Protein AF-A0A959IQM6-F1 (afdb_monomer)

Mean predicted aligned error: 4.96 Å

Solvent-accessible surface area (backbone atoms only — not comparable to full-atom values): 4222 Å² total; per-residue (Å²): 135,83,80,52,73,67,55,51,52,50,51,55,49,56,53,49,66,65,54,63,62,73,88,70,88,50,91,67,76,86,58,90,51,69,67,61,46,51,52,50,51,65,49,46,76,86,37,56,68,86,69,26,46,69,51,50,57,51,47,47,71,76,53,78,71,135

Nearest PDB structures (foldseek):
  8dwe-assembly2_D  TM=9.161E-01  e=1.684E-03  Geobacillus stearothermophilus

Radius of gyration: 16.32 Å; Cα contacts (8 Å, |Δi|>4): 19; chains: 1; bounding box: 32×24×43 Å

pLDDT: mean 90.98, std 6.37, range [65.5, 97.44]

Foldseek 3Di:
DDDDPVRVVVVVVVVCVVPVPVPDDDVLPPDPDPVLVVLQCVLPPPDDSVVSVVVSVVCCVVDVDD

Structure (mmCIF, N/CA/C/O backbone):
data_AF-A0A959IQM6-F1
#
_entry.id   AF-A0A959IQM6-F1
#
loop_
_atom_site.group_PDB
_atom_site.id
_atom_site.type_symbol
_atom_site.label_atom_id
_atom_site.label_alt_id
_atom_site.label_comp_id
_atom_site.label_asym_id
_atom_site.label_entity_id
_atom_site.label_seq_id
_atom_site.pdbx_PDB_ins_code
_atom_site.Cartn_x
_atom_site.Cartn_y
_atom_site.Cartn_z
_atom_site.occupancy
_atom_site.B_iso_or_equiv
_atom_site.auth_seq_id
_atom_site.auth_comp_id
_atom_site.auth_asym_id
_atom_site.auth_atom_id
_atom_site.pdbx_PDB_model_num
ATOM 1 N N . MET A 1 1 ? -9.949 11.056 24.591 1.00 65.50 1 MET A N 1
ATOM 2 C CA . MET A 1 1 ? -10.746 10.006 25.262 1.00 65.50 1 MET A CA 1
ATOM 3 C C . MET A 1 1 ? -10.574 8.722 24.459 1.00 65.50 1 MET A C 1
ATOM 5 O O . MET A 1 1 ? -10.797 8.769 23.257 1.00 65.50 1 MET A O 1
ATOM 9 N N . ALA A 1 2 ? -10.070 7.639 25.054 1.00 76.12 2 ALA A 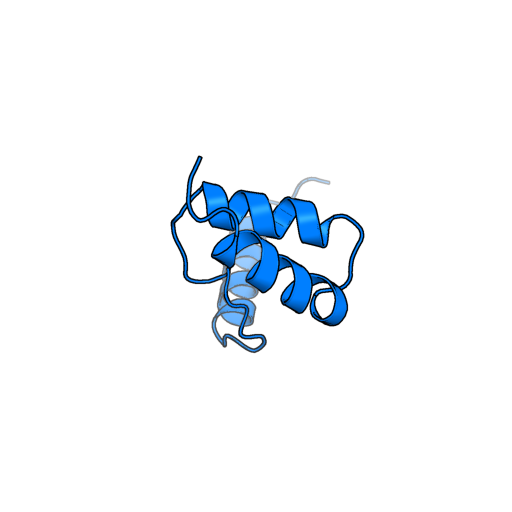N 1
ATOM 10 C CA . ALA A 1 2 ? -9.835 6.384 24.331 1.00 76.12 2 ALA A CA 1
ATOM 11 C C . ALA A 1 2 ? -11.141 5.585 24.172 1.00 76.12 2 ALA A C 1
ATOM 13 O O . ALA A 1 2 ? -11.994 5.620 25.058 1.00 76.12 2 ALA A O 1
ATOM 14 N N . LEU A 1 3 ? -11.291 4.869 23.054 1.00 80.81 3 LEU A N 1
ATOM 15 C CA . LEU A 1 3 ? -12.435 3.986 22.805 1.00 80.81 3 LEU A CA 1
ATOM 16 C C . LEU A 1 3 ? -12.424 2.797 23.776 1.00 80.81 3 LEU A C 1
ATOM 18 O O . LEU A 1 3 ? -11.378 2.193 24.017 1.00 80.81 3 LEU A O 1
ATOM 22 N N . THR A 1 4 ? -13.595 2.413 24.279 1.00 92.38 4 THR A N 1
ATOM 23 C CA . THR A 1 4 ? -13.761 1.185 25.067 1.00 92.38 4 THR A CA 1
ATOM 24 C C . THR A 1 4 ? -13.663 -0.054 24.169 1.00 92.38 4 THR A C 1
ATOM 26 O O . THR A 1 4 ? -1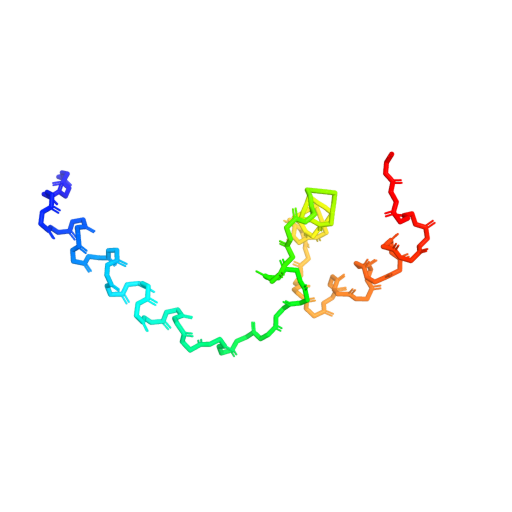3.904 0.013 22.961 1.00 92.38 4 THR A O 1
ATOM 29 N N . LYS A 1 5 ? -13.361 -1.228 24.745 1.00 89.38 5 LYS A N 1
ATOM 30 C CA . LYS A 1 5 ? -13.298 -2.495 23.985 1.00 89.38 5 LYS A CA 1
ATOM 31 C C . LYS A 1 5 ? -14.592 -2.791 23.216 1.00 89.38 5 LYS A C 1
ATOM 33 O O . LYS A 1 5 ? -14.537 -3.285 22.093 1.00 89.38 5 LYS A O 1
ATOM 38 N N . HIS A 1 6 ? -15.748 -2.458 23.792 1.00 90.56 6 HIS A N 1
ATOM 39 C CA . HIS A 1 6 ? -17.046 -2.640 23.138 1.00 90.56 6 HIS A CA 1
ATOM 40 C C . HIS A 1 6 ? -17.210 -1.724 21.922 1.00 90.56 6 HIS A C 1
ATOM 42 O O . HIS A 1 6 ? -17.664 -2.178 20.875 1.00 90.56 6 HIS A O 1
ATOM 48 N N . GLN A 1 7 ? -16.770 -0.467 22.026 1.00 93.75 7 GLN A N 1
ATOM 49 C CA . GLN A 1 7 ? -16.781 0.470 20.901 1.00 93.75 7 GLN A CA 1
ATOM 50 C C . GLN A 1 7 ? -15.840 0.014 19.777 1.00 93.75 7 GLN A C 1
ATOM 52 O O . GLN A 1 7 ? -16.211 0.073 18.607 1.00 93.75 7 GLN A O 1
ATOM 57 N N . GLN A 1 8 ? -14.657 -0.512 20.118 1.00 94.06 8 GLN A N 1
ATOM 58 C CA . GLN A 1 8 ? -13.721 -1.080 19.139 1.00 94.06 8 GLN A CA 1
ATOM 59 C C . GLN A 1 8 ? -14.309 -2.302 18.420 1.00 94.06 8 GLN A C 1
ATOM 61 O O . GLN A 1 8 ? -14.208 -2.411 17.199 1.00 94.06 8 GLN A O 1
ATOM 66 N N . ALA A 1 9 ? -14.933 -3.220 19.165 1.00 95.06 9 ALA A N 1
ATOM 67 C CA . ALA A 1 9 ? -15.551 -4.417 18.600 1.00 95.06 9 ALA A CA 1
ATOM 68 C C . ALA A 1 9 ? -16.720 -4.071 17.665 1.00 95.06 9 ALA A C 1
ATOM 70 O O . ALA A 1 9 ? -16.802 -4.627 16.569 1.00 95.06 9 ALA A O 1
ATOM 71 N N . PHE A 1 10 ? -17.573 -3.125 18.072 1.00 96.44 10 PHE A N 1
ATOM 72 C CA . PHE A 1 10 ? -18.663 -2.609 17.246 1.00 96.44 10 PHE A CA 1
ATOM 73 C C . PHE A 1 10 ? -18.139 -1.993 15.944 1.00 96.44 10 PHE A C 1
ATOM 75 O O . PHE A 1 10 ? -18.578 -2.382 14.866 1.00 96.44 10 PHE A O 1
ATOM 82 N N . PHE A 1 11 ? -17.149 -1.096 16.031 1.00 95.88 11 PHE A N 1
ATOM 83 C CA . PHE A 1 11 ? -16.570 -0.444 14.855 1.00 95.88 11 PHE A CA 1
ATOM 84 C C . PHE A 1 11 ? -15.944 -1.451 13.886 1.00 95.88 11 PHE A C 1
ATOM 86 O O . PHE A 1 11 ? -16.207 -1.394 12.687 1.00 95.88 11 PHE A O 1
ATOM 93 N N . ARG A 1 12 ? -15.162 -2.413 14.399 1.00 95.38 12 ARG A N 1
ATOM 94 C CA . ARG A 1 12 ? -14.548 -3.455 13.565 1.00 95.38 12 ARG A CA 1
ATOM 95 C C . ARG A 1 12 ? -15.605 -4.264 12.819 1.00 95.38 12 ARG A C 1
ATOM 97 O O . ARG A 1 12 ? -15.437 -4.508 11.631 1.00 95.38 12 ARG A O 1
ATOM 104 N N . ARG A 1 13 ? -16.673 -4.684 13.507 1.00 96.12 13 ARG A N 1
ATOM 105 C CA . ARG A 1 13 ? -17.762 -5.448 12.888 1.00 96.12 13 ARG A CA 1
ATOM 106 C C . ARG A 1 13 ? -18.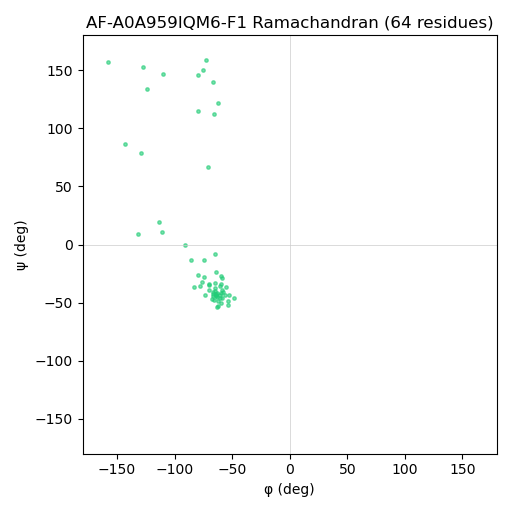445 -4.629 11.795 1.00 96.12 13 ARG A C 1
ATOM 108 O O . ARG A 1 13 ? -18.471 -5.072 10.659 1.00 96.12 13 ARG A O 1
ATOM 115 N N . ALA A 1 14 ? -18.880 -3.412 12.115 1.00 95.94 14 ALA A N 1
ATOM 116 C CA . ALA A 1 14 ? -19.557 -2.536 11.163 1.00 95.94 14 ALA A CA 1
ATOM 117 C C . ALA A 1 14 ? -18.701 -2.228 9.920 1.00 95.94 14 ALA A C 1
ATOM 119 O O . ALA A 1 14 ? -19.219 -2.202 8.806 1.00 95.94 14 ALA A O 1
ATOM 120 N N . LEU A 1 15 ? -17.389 -2.024 10.095 1.00 94.50 15 LEU A N 1
ATOM 121 C CA . LEU A 1 15 ? -16.469 -1.785 8.982 1.00 94.50 15 LEU A CA 1
A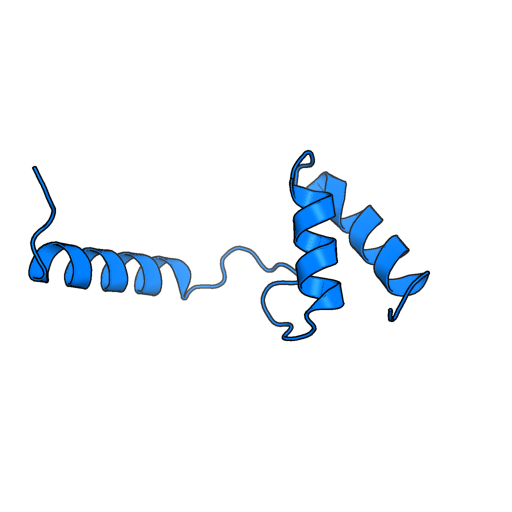TOM 122 C C . LEU A 1 15 ? -16.314 -3.020 8.084 1.00 94.50 15 LEU A C 1
ATOM 124 O O . LEU A 1 15 ? -16.301 -2.879 6.864 1.00 94.50 15 LEU A O 1
ATOM 128 N N . LEU A 1 16 ? -16.204 -4.213 8.676 1.00 93.06 16 LEU A N 1
ATOM 129 C CA . LEU A 1 16 ? -16.103 -5.464 7.922 1.00 93.06 16 LEU A CA 1
ATOM 130 C C . LEU A 1 16 ? -17.397 -5.764 7.160 1.00 93.06 16 LEU A C 1
ATOM 132 O O . LEU A 1 16 ? -17.324 -6.068 5.976 1.00 93.06 16 LEU A O 1
ATOM 136 N N . ASP A 1 17 ? -18.557 -5.596 7.794 1.00 94.50 17 ASP A N 1
ATOM 137 C CA . ASP A 1 17 ? -19.862 -5.834 7.164 1.00 94.50 17 ASP A CA 1
ATOM 138 C C . ASP A 1 17 ? -20.117 -4.835 6.012 1.00 94.50 17 ASP A C 1
ATOM 140 O O . ASP A 1 17 ? -20.712 -5.170 4.990 1.00 94.50 17 ASP A O 1
ATOM 144 N N . TRP A 1 18 ? -19.623 -3.595 6.131 1.00 92.31 18 TRP A N 1
ATOM 145 C CA . TRP A 1 18 ? -19.658 -2.618 5.037 1.00 92.31 18 TRP A CA 1
ATOM 146 C C . TRP A 1 18 ? -18.700 -2.964 3.885 1.00 92.31 18 TRP A C 1
ATOM 148 O O . TRP A 1 18 ? -19.024 -2.678 2.729 1.00 92.31 18 TRP A O 1
ATOM 158 N N . TYR A 1 19 ? -17.533 -3.543 4.193 1.00 88.38 19 TYR A N 1
ATOM 159 C CA . TYR A 1 19 ? -16.501 -3.918 3.219 1.00 88.38 19 TYR A CA 1
ATOM 160 C C . TYR A 1 19 ? -16.802 -5.236 2.488 1.00 88.38 19 TYR A C 1
ATOM 162 O O . TYR A 1 19 ? -16.337 -5.418 1.366 1.00 88.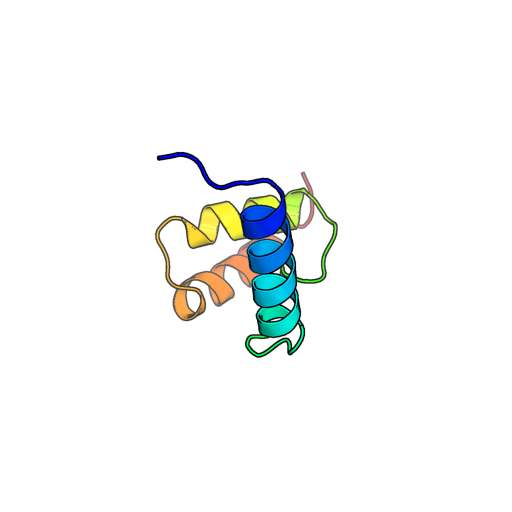38 19 TYR A O 1
ATOM 170 N N . GLU A 1 20 ? -17.567 -6.141 3.108 1.00 84.88 20 GLU A N 1
ATOM 171 C CA . GLU A 1 20 ? -17.892 -7.479 2.592 1.00 84.88 20 GLU A CA 1
ATOM 172 C C . GLU A 1 20 ? -18.469 -7.491 1.165 1.00 84.88 20 GLU A C 1
ATOM 174 O O . GLU A 1 20 ? -18.017 -8.307 0.356 1.00 84.88 20 GLU A O 1
ATOM 179 N N . PRO A 1 21 ? -19.399 -6.596 0.779 1.00 82.69 21 PRO A N 1
ATOM 180 C CA . PRO A 1 21 ? -19.736 -6.447 -0.624 1.00 82.69 21 PRO A CA 1
ATOM 181 C C . PRO A 1 21 ? -18.485 -5.896 -1.324 1.00 82.69 21 PRO A C 1
ATOM 183 O O . PRO A 1 21 ? -18.106 -4.754 -1.070 1.00 82.69 21 PRO A O 1
ATOM 186 N N . ASP A 1 22 ? -17.828 -6.672 -2.197 1.00 77.81 22 ASP A N 1
ATOM 187 C CA . ASP A 1 22 ? -16.636 -6.232 -2.945 1.00 77.81 22 ASP A CA 1
ATOM 188 C C . ASP A 1 22 ? -17.016 -5.194 -4.017 1.00 77.81 22 ASP A C 1
ATOM 190 O O . ASP A 1 22 ? -16.952 -5.421 -5.223 1.00 77.81 22 ASP A O 1
ATOM 194 N N . ARG A 1 23 ? -17.450 -4.012 -3.565 1.00 77.88 23 ARG A N 1
ATOM 195 C CA . ARG A 1 23 ? -17.988 -2.917 -4.391 1.00 77.88 23 ARG A CA 1
ATOM 196 C C . ARG A 1 23 ? -16.948 -2.326 -5.339 1.00 77.88 23 ARG A C 1
ATOM 198 O O . ARG A 1 23 ? -17.281 -1.473 -6.156 1.00 77.88 23 ARG A O 1
ATOM 205 N N . ARG A 1 24 ? -15.681 -2.721 -5.201 1.00 83.00 24 ARG A N 1
ATOM 206 C CA . ARG A 1 24 ? -14.566 -2.213 -5.993 1.00 83.00 24 ARG A CA 1
ATOM 207 C C . ARG A 1 24 ? -13.585 -3.348 -6.281 1.00 83.00 24 ARG A C 1
ATOM 209 O O . ARG A 1 24 ? -12.625 -3.486 -5.515 1.00 83.00 24 ARG A O 1
ATOM 216 N N . PRO A 1 25 ? -13.793 -4.127 -7.353 1.00 81.12 25 PRO A N 1
ATOM 217 C CA . PRO A 1 25 ? -12.856 -5.175 -7.724 1.00 81.12 25 PRO A CA 1
ATOM 218 C C . PRO A 1 25 ? -11.502 -4.536 -8.047 1.00 81.12 25 PRO A C 1
ATOM 220 O O . PRO A 1 25 ? -11.407 -3.654 -8.900 1.00 81.12 25 PRO A O 1
ATOM 223 N N . LEU A 1 26 ? -10.459 -4.947 -7.326 1.00 84.19 26 LEU A N 1
ATOM 224 C CA . LEU A 1 26 ? -9.075 -4.555 -7.592 1.00 84.19 26 LEU A CA 1
ATOM 225 C C . LEU A 1 26 ? -8.252 -5.830 -7.785 1.00 84.19 26 LEU A C 1
ATOM 227 O O . LEU A 1 26 ? -8.373 -6.744 -6.966 1.00 84.19 26 LEU A O 1
ATOM 231 N N . PRO A 1 27 ? -7.396 -5.905 -8.815 1.00 77.81 27 PRO A N 1
ATOM 232 C CA . PRO A 1 27 ? -6.690 -7.141 -9.150 1.00 77.81 27 PRO A CA 1
ATOM 233 C C . PRO A 1 27 ? -5.718 -7.598 -8.049 1.00 77.81 27 PRO A C 1
ATOM 235 O O . PRO A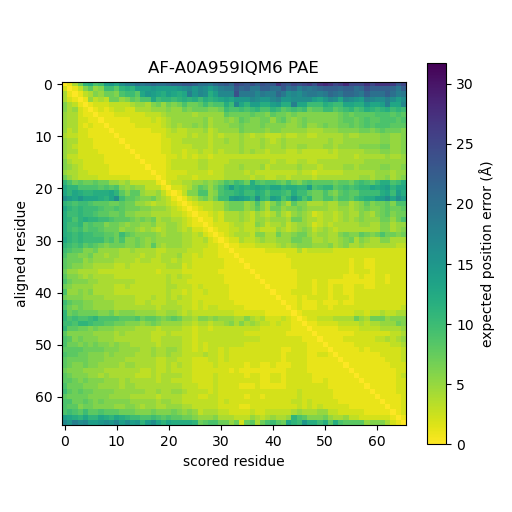 1 27 ? -5.448 -8.788 -7.930 1.00 77.81 27 PRO A O 1
ATOM 238 N N . TRP A 1 28 ? -5.244 -6.679 -7.203 1.00 84.00 28 TRP A N 1
ATOM 239 C CA . TRP A 1 28 ? -4.356 -6.966 -6.070 1.00 84.00 28 TRP A CA 1
ATOM 240 C C . TRP A 1 28 ? -5.072 -7.248 -4.734 1.00 84.00 28 TRP A C 1
ATOM 242 O O . TRP A 1 28 ? -4.403 -7.515 -3.744 1.00 84.00 28 TRP A O 1
ATOM 252 N N . LYS A 1 29 ? -6.413 -7.213 -4.658 1.00 84.00 29 LYS A N 1
ATOM 253 C CA . LYS A 1 29 ? -7.149 -7.491 -3.401 1.00 84.00 29 LYS A CA 1
ATOM 254 C C . LYS A 1 29 ? -7.193 -8.970 -3.007 1.00 84.00 29 LYS A C 1
ATOM 256 O O . LYS A 1 29 ? -7.324 -9.274 -1.829 1.00 84.00 29 LYS A O 1
ATOM 261 N N . HIS A 1 30 ? -7.129 -9.869 -3.987 1.00 83.81 30 HIS A N 1
ATOM 262 C CA . HIS A 1 30 ? -7.375 -11.308 -3.803 1.00 83.81 30 HIS A CA 1
ATOM 263 C C . HIS A 1 30 ? -6.117 -12.155 -4.035 1.00 83.81 30 HIS A C 1
ATOM 265 O O . HIS A 1 30 ? -6.203 -13.352 -4.302 1.00 83.81 30 HIS A O 1
ATOM 271 N N . ILE A 1 31 ? -4.942 -11.528 -3.968 1.00 89.56 31 ILE A N 1
ATOM 272 C CA . ILE A 1 31 ? -3.645 -12.183 -4.153 1.00 89.56 31 ILE A CA 1
ATOM 273 C C . ILE A 1 31 ? -2.888 -12.242 -2.827 1.00 89.56 31 ILE A C 1
ATOM 275 O O . ILE A 1 31 ? -2.977 -11.327 -2.017 1.00 89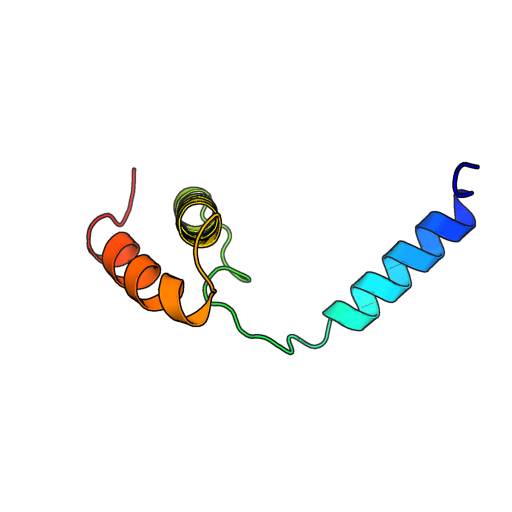.56 31 ILE A O 1
ATOM 279 N N . ASN A 1 32 ? -2.103 -13.304 -2.639 1.00 92.31 32 ASN A N 1
ATOM 280 C CA . ASN A 1 32 ? -1.250 -13.498 -1.459 1.00 92.31 32 ASN A CA 1
ATOM 281 C C . ASN A 1 32 ? 0.250 -13.400 -1.791 1.00 92.31 32 ASN A C 1
ATOM 283 O O . ASN A 1 32 ? 1.084 -13.776 -0.973 1.00 92.31 32 ASN A O 1
ATOM 287 N N . ASP A 1 33 ? 0.599 -12.940 -2.997 1.00 93.94 33 ASP A N 1
ATOM 288 C CA . ASP A 1 33 ? 1.988 -12.778 -3.434 1.00 93.94 33 ASP A CA 1
ATOM 289 C C . ASP A 1 33 ? 2.580 -11.477 -2.850 1.00 93.94 33 ASP A C 1
ATOM 291 O O . ASP A 1 33 ? 2.132 -10.389 -3.233 1.00 93.94 33 ASP A O 1
ATOM 295 N N . PRO A 1 34 ? 3.593 -11.549 -1.959 1.00 95.06 34 PRO A N 1
ATOM 296 C CA . PRO A 1 34 ? 4.174 -10.367 -1.327 1.00 95.06 34 PRO A CA 1
ATOM 297 C C . PRO A 1 34 ? 4.774 -9.370 -2.320 1.00 95.06 34 PRO A C 1
ATOM 299 O O . PRO A 1 34 ? 4.701 -8.166 -2.082 1.00 95.06 34 PRO A O 1
ATOM 302 N N . TYR A 1 35 ? 5.343 -9.846 -3.434 1.00 94.94 35 TYR A N 1
ATOM 303 C CA . TYR A 1 35 ? 5.922 -8.979 -4.457 1.00 94.94 35 TYR A CA 1
ATOM 304 C C . TYR A 1 35 ? 4.831 -8.173 -5.161 1.00 94.94 35 TYR A C 1
ATOM 306 O O . TYR A 1 35 ? 4.947 -6.957 -5.305 1.00 94.94 35 TYR A O 1
ATOM 314 N N . LEU A 1 36 ? 3.745 -8.833 -5.560 1.00 94.31 36 LEU A N 1
ATOM 315 C CA . LEU A 1 36 ? 2.642 -8.172 -6.251 1.00 94.31 36 LEU A CA 1
ATOM 316 C C . LEU A 1 36 ? 1.846 -7.240 -5.331 1.00 94.31 36 LEU A C 1
ATOM 318 O O . LEU A 1 36 ? 1.387 -6.194 -5.792 1.00 94.31 36 LEU A O 1
ATOM 322 N N . ILE A 1 37 ? 1.713 -7.584 -4.047 1.00 94.81 37 ILE A N 1
ATOM 323 C CA . ILE A 1 37 ? 1.131 -6.691 -3.036 1.00 94.81 37 ILE A CA 1
ATOM 324 C C . ILE A 1 37 ? 2.016 -5.449 -2.900 1.00 94.81 37 ILE A C 1
ATOM 326 O O . ILE A 1 37 ? 1.540 -4.335 -3.115 1.00 94.81 37 ILE A O 1
ATOM 330 N N . TRP A 1 38 ? 3.315 -5.629 -2.646 1.00 95.56 38 TRP A N 1
ATOM 331 C CA . TRP A 1 38 ? 4.271 -4.527 -2.517 1.00 95.56 38 TRP A CA 1
ATOM 332 C C . TRP A 1 38 ? 4.305 -3.624 -3.757 1.00 95.56 38 TRP A C 1
ATOM 334 O O . TRP A 1 38 ? 4.267 -2.400 -3.637 1.00 95.56 38 TRP A O 1
ATOM 344 N N . LEU A 1 39 ? 4.304 -4.213 -4.955 1.00 94.88 39 LEU A N 1
ATOM 345 C CA . LEU A 1 39 ? 4.270 -3.469 -6.210 1.00 94.88 39 LEU A CA 1
ATOM 346 C C . LEU A 1 39 ? 3.010 -2.598 -6.318 1.00 94.88 39 LEU A C 1
ATOM 348 O O . LEU A 1 39 ? 3.098 -1.449 -6.754 1.00 94.88 39 LEU A O 1
ATOM 352 N N . SER A 1 40 ? 1.846 -3.125 -5.919 1.00 94.44 40 SER A N 1
ATOM 353 C CA . SER A 1 40 ? 0.596 -2.358 -5.932 1.00 94.44 40 SER A CA 1
ATOM 354 C C . SER A 1 40 ? 0.656 -1.156 -4.984 1.00 94.44 40 SER A C 1
ATOM 356 O O . SER A 1 40 ? 0.287 -0.055 -5.384 1.00 94.44 40 SER A O 1
ATOM 358 N N . GLU A 1 41 ? 1.223 -1.325 -3.786 1.00 94.75 41 GLU A N 1
ATOM 359 C CA . GLU A 1 41 ? 1.400 -0.245 -2.810 1.00 94.75 41 GLU A CA 1
ATOM 360 C C . GLU A 1 41 ? 2.307 0.868 -3.352 1.00 94.75 41 GLU A C 1
ATOM 362 O O . GLU A 1 41 ? 1.935 2.040 -3.323 1.00 94.75 41 GLU A O 1
ATOM 367 N N . ILE A 1 42 ? 3.470 0.516 -3.917 1.00 95.38 42 ILE A N 1
ATOM 368 C CA . ILE A 1 42 ? 4.416 1.498 -4.474 1.00 95.38 42 ILE A CA 1
ATOM 369 C C . ILE A 1 42 ? 3.782 2.311 -5.603 1.00 95.38 42 ILE A C 1
ATOM 371 O O . ILE A 1 42 ? 3.929 3.533 -5.648 1.00 95.38 42 ILE A O 1
ATOM 375 N N . ILE A 1 43 ? 3.047 1.656 -6.503 1.00 94.44 43 ILE A N 1
ATOM 376 C CA . ILE A 1 43 ? 2.385 2.342 -7.617 1.00 94.44 43 ILE A CA 1
ATOM 377 C C . ILE A 1 43 ? 1.298 3.295 -7.102 1.00 94.44 43 ILE A C 1
ATOM 379 O O . ILE A 1 43 ? 1.136 4.389 -7.645 1.00 94.44 43 ILE A O 1
ATOM 383 N N . LEU A 1 44 ? 0.569 2.920 -6.049 1.00 94.44 44 LEU A N 1
ATOM 384 C CA . LEU A 1 44 ? -0.585 3.670 -5.547 1.00 94.44 44 LEU A CA 1
ATOM 385 C C . LEU A 1 44 ? -0.244 4.805 -4.568 1.00 94.44 44 LEU A C 1
ATOM 387 O O . LEU A 1 44 ? -1.091 5.665 -4.343 1.00 94.44 44 LEU A O 1
ATOM 391 N N . GLN A 1 45 ? 0.978 4.880 -4.030 1.00 95.19 45 GLN A N 1
ATOM 392 C CA . GLN A 1 45 ? 1.379 5.935 -3.080 1.00 95.19 45 GLN A CA 1
ATOM 393 C C . GLN A 1 45 ? 1.264 7.369 -3.631 1.00 95.19 45 GLN A C 1
ATOM 395 O O . GLN A 1 45 ? 1.064 8.305 -2.858 1.00 95.19 45 GLN A O 1
ATOM 400 N N . GLN A 1 46 ? 1.375 7.559 -4.950 1.00 90.88 46 GLN A N 1
ATOM 401 C CA . GLN A 1 46 ? 1.255 8.875 -5.600 1.00 90.88 46 GLN A CA 1
ATOM 402 C C . GLN A 1 46 ? 0.311 8.875 -6.813 1.00 90.88 46 GLN A C 1
ATOM 404 O O . GLN A 1 46 ? 0.240 9.868 -7.538 1.00 90.88 46 GLN A O 1
ATOM 409 N N . THR A 1 47 ? -0.429 7.786 -7.056 1.00 94.56 47 THR A N 1
ATOM 410 C CA . THR A 1 47 ? -1.334 7.673 -8.210 1.00 94.56 47 THR A CA 1
ATOM 411 C C . THR A 1 47 ? -2.742 7.268 -7.797 1.00 94.56 47 THR A C 1
ATOM 413 O O . THR A 1 47 ? -2.968 6.609 -6.784 1.00 94.56 47 THR A O 1
ATOM 416 N N . ARG A 1 48 ? -3.734 7.658 -8.603 1.00 94.19 48 ARG A N 1
ATOM 417 C CA . ARG A 1 48 ? -5.088 7.105 -8.478 1.00 94.19 48 ARG A CA 1
ATOM 418 C C . ARG A 1 48 ? -5.107 5.696 -9.064 1.00 94.19 48 ARG A C 1
ATOM 420 O O . ARG A 1 48 ? -4.430 5.438 -10.050 1.00 94.19 48 ARG A O 1
ATOM 427 N N . VAL A 1 49 ? -5.967 4.823 -8.539 1.00 92.62 49 VAL A N 1
ATOM 428 C CA . VAL A 1 49 ? -6.140 3.438 -9.033 1.00 92.62 49 VAL A CA 1
ATOM 429 C C . VAL A 1 49 ? -6.307 3.359 -10.552 1.00 92.62 49 VAL A C 1
ATOM 431 O O . VAL A 1 49 ? -5.639 2.554 -11.189 1.00 92.62 49 VAL A O 1
ATOM 434 N N . GLU A 1 50 ? -7.154 4.210 -11.136 1.00 93.44 50 GLU A N 1
ATOM 435 C CA . GLU A 1 50 ? -7.403 4.238 -12.587 1.00 93.44 50 GLU A CA 1
ATOM 436 C C . GLU A 1 50 ? -6.132 4.536 -13.396 1.00 93.44 50 GLU A C 1
ATOM 438 O O . GLU A 1 50 ? -5.931 3.986 -14.474 1.00 93.44 50 GLU A O 1
ATOM 443 N N . GLN A 1 51 ? -5.254 5.384 -12.857 1.00 94.44 51 GLN A N 1
ATOM 444 C CA . GLN A 1 51 ? -3.994 5.767 -13.491 1.00 94.44 51 GLN A CA 1
ATOM 445 C C . GLN A 1 51 ? -2.891 4.737 -13.230 1.00 94.44 51 GLN A C 1
ATOM 447 O O . GLN A 1 51 ? -2.077 4.479 -14.113 1.00 94.44 51 GLN A O 1
ATOM 452 N N . GLY A 1 52 ? -2.858 4.149 -12.032 1.00 94.19 52 GLY A N 1
ATOM 453 C CA . GLY A 1 52 ? -1.837 3.196 -11.603 1.00 94.19 52 GLY A CA 1
ATOM 454 C C . GLY A 1 52 ? -2.015 1.797 -12.191 1.00 94.19 52 GLY A C 1
ATOM 455 O O . GLY A 1 52 ? -1.020 1.131 -12.476 1.00 94.19 52 GLY A O 1
ATOM 456 N N . TRP A 1 53 ? -3.255 1.358 -12.442 1.00 93.81 53 TRP A N 1
ATOM 457 C CA . TRP A 1 53 ? -3.536 0.002 -12.930 1.00 93.81 53 TRP A CA 1
ATOM 458 C C . TRP A 1 53 ? -2.732 -0.352 -14.194 1.00 93.81 53 TRP A C 1
ATOM 460 O O . TRP A 1 53 ? -2.006 -1.349 -14.157 1.00 93.81 53 TRP A O 1
ATOM 470 N N . PRO A 1 54 ? -2.731 0.441 -15.286 1.00 95.06 54 PRO A N 1
ATOM 471 C CA . PRO A 1 54 ? -1.958 0.086 -16.478 1.00 95.06 54 PRO A CA 1
ATOM 472 C C . PRO A 1 54 ? -0.453 -0.068 -16.216 1.00 95.06 54 PRO A C 1
ATOM 474 O O . PRO A 1 54 ? 0.219 -0.828 -16.912 1.00 95.06 54 PRO A O 1
ATOM 477 N N . TYR A 1 55 ? 0.100 0.650 -15.233 1.00 95.00 55 TYR A N 1
ATOM 478 C CA . TYR A 1 55 ? 1.499 0.491 -14.835 1.00 95.00 55 TYR A CA 1
ATOM 479 C C . TYR A 1 55 ? 1.701 -0.803 -14.057 1.00 95.00 55 TYR A C 1
ATOM 481 O O . TYR A 1 55 ? 2.636 -1.535 -14.367 1.00 95.00 55 TYR A O 1
ATOM 489 N N . TYR A 1 56 ? 0.805 -1.124 -13.124 1.00 94.25 56 TYR A N 1
ATOM 490 C CA . TYR A 1 56 ? 0.840 -2.379 -12.376 1.00 94.25 56 TYR A CA 1
ATOM 491 C C . TYR A 1 56 ? 0.891 -3.595 -13.308 1.00 94.25 56 TYR A C 1
ATOM 493 O O . TYR A 1 56 ? 1.782 -4.435 -13.172 1.00 94.25 56 TYR A O 1
ATOM 501 N N . ASP A 1 57 ? 0.018 -3.640 -14.319 1.00 94.88 57 ASP A N 1
ATOM 502 C CA . ASP A 1 57 ? 0.000 -4.744 -15.285 1.00 94.88 57 ASP A CA 1
ATOM 503 C C . ASP A 1 57 ? 1.291 -4.829 -16.109 1.00 94.88 57 ASP A C 1
ATOM 505 O O . ASP A 1 57 ? 1.839 -5.920 -16.286 1.00 94.88 57 ASP A O 1
ATOM 509 N N . ARG A 1 58 ? 1.830 -3.689 -16.568 1.00 95.94 58 ARG A N 1
ATOM 510 C CA . ARG A 1 58 ? 3.105 -3.662 -17.305 1.00 95.94 58 ARG A CA 1
ATOM 511 C C . ARG A 1 58 ? 4.280 -4.127 -16.447 1.00 95.94 58 ARG A C 1
ATOM 513 O O . ARG A 1 58 ? 5.107 -4.898 -16.932 1.00 95.94 58 ARG A O 1
ATOM 520 N N . PHE A 1 59 ? 4.365 -3.675 -15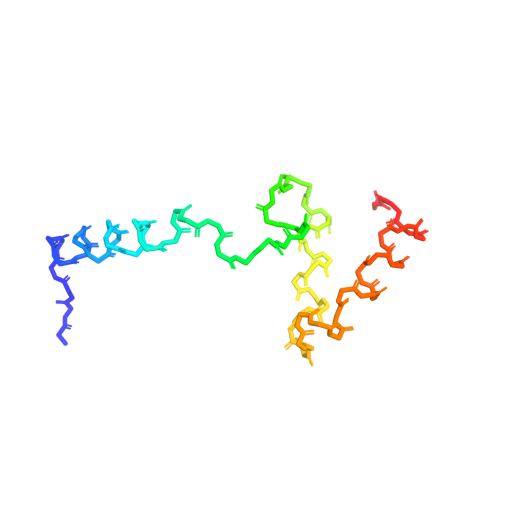.196 1.00 95.44 59 PHE A N 1
ATOM 521 C CA . PHE A 1 59 ? 5.445 -4.059 -14.285 1.00 95.44 59 PHE A CA 1
ATOM 522 C C . PHE A 1 59 ? 5.379 -5.543 -13.941 1.00 95.44 59 PHE A C 1
ATOM 524 O O . PHE A 1 59 ? 6.381 -6.233 -14.103 1.00 95.44 59 PHE A O 1
ATOM 531 N N . ARG A 1 60 ? 4.196 -6.050 -13.577 1.00 94.19 60 ARG A N 1
ATOM 532 C CA . ARG A 1 60 ? 3.982 -7.473 -13.288 1.00 94.19 60 ARG A CA 1
ATOM 533 C C . ARG A 1 60 ? 4.343 -8.368 -14.475 1.00 94.19 60 ARG A C 1
ATOM 535 O O . ARG A 1 60 ? 4.942 -9.420 -14.285 1.00 94.19 60 ARG A O 1
ATOM 542 N N . ALA A 1 61 ? 3.997 -7.961 -15.697 1.00 95.94 61 ALA A N 1
ATOM 543 C CA . ALA A 1 61 ? 4.333 -8.724 -16.898 1.00 95.94 61 ALA A CA 1
ATOM 544 C C . ALA A 1 61 ? 5.839 -8.694 -17.214 1.00 95.94 61 ALA A C 1
ATOM 546 O O . ALA A 1 61 ? 6.405 -9.698 -17.645 1.00 95.94 61 ALA A O 1
ATOM 547 N N . ARG A 1 62 ? 6.497 -7.544 -17.015 1.00 97.44 62 ARG A N 1
ATOM 548 C CA . ARG A 1 62 ? 7.920 -7.361 -17.335 1.00 97.44 62 ARG A CA 1
ATOM 549 C C . ARG A 1 62 ? 8.850 -7.974 -16.289 1.00 97.44 62 ARG A C 1
ATOM 551 O O . ARG A 1 62 ? 9.908 -8.483 -16.655 1.00 97.44 62 ARG A O 1
ATOM 558 N N . PHE A 1 63 ? 8.460 -7.910 -15.022 1.00 96.50 63 PHE A N 1
ATOM 559 C CA . PHE A 1 63 ? 9.233 -8.347 -13.865 1.00 96.50 63 PHE A CA 1
ATOM 560 C C . PHE A 1 63 ? 8.359 -9.272 -13.005 1.00 96.50 63 PHE A C 1
ATOM 562 O O . PHE A 1 63 ? 7.795 -8.837 -12.013 1.00 96.50 63 PHE A O 1
ATOM 569 N N . PRO A 1 64 ? 8.180 -10.548 -13.380 1.00 92.19 64 PRO A N 1
ATOM 570 C CA . PRO A 1 64 ? 7.195 -11.409 -12.721 1.00 92.19 64 PRO A CA 1
ATOM 571 C C . PRO A 1 64 ? 7.605 -11.905 -11.324 1.00 92.19 64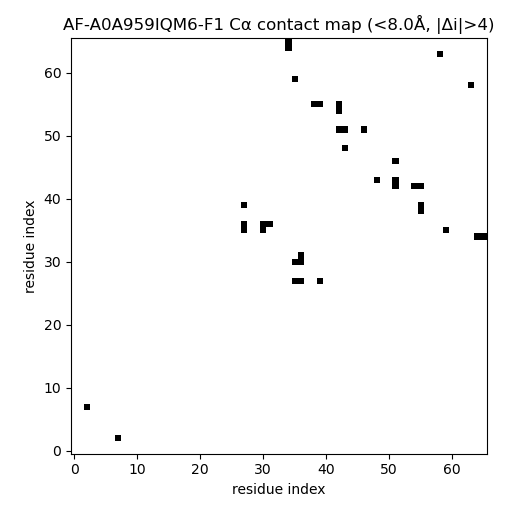 PRO A C 1
ATOM 573 O O . PRO A 1 64 ? 6.768 -12.460 -10.621 1.00 92.19 64 PRO A O 1
ATOM 576 N N . ARG A 1 65 ? 8.879 -11.768 -10.934 1.00 91.06 65 ARG A N 1
ATOM 577 C CA . ARG A 1 65 ? 9.429 -12.231 -9.648 1.00 91.06 65 ARG A CA 1
ATOM 578 C C . ARG A 1 65 ? 10.703 -11.464 -9.286 1.00 91.06 65 ARG A C 1
ATOM 580 O O . ARG A 1 65 ? 11.366 -10.945 -10.187 1.00 91.06 65 ARG A O 1
ATOM 587 N N . VAL A 1 66 ? 11.022 -11.438 -7.992 1.00 83.56 66 VAL A N 1
ATOM 588 C CA . VAL A 1 66 ? 12.281 -10.929 -7.412 1.00 83.56 66 VAL A CA 1
ATOM 589 C C . VAL A 1 66 ? 13.273 -12.071 -7.237 1.00 83.56 66 VAL A C 1
ATOM 591 O O . VAL A 1 66 ? 12.811 -13.193 -6.926 1.00 83.56 66 VAL A O 1
#

Sequence (66 aa):
MALTKHQQAFFRRALLDWYEPDRRPLPWKHINDPYLIWLSEIILQQTRVEQGWPYYDRFRARFPRV

Secondary structure (DSSP, 8-state):
-PPPHHHHHHHHHHHHHHHSS--S--TTTT---HHHHHHHHHHHTSS-HHHHHHHHHHHHHH----